Protein AF-A0A1I3VCW1-F1 (afdb_monomer_lite)

Sequence (109 aa):
MVEGSKKTPSLSVYLLLLIAIMIYGVLLWVIPPLYIFSSLPLSYIFFALPVLSILLLFVLIPLTLKAWRELGKEHGWGIIIGSTIIWWLSLIAYTVWAAFFVFLKAIVH

Organism: NCBI:txid46223

pLDDT: mean 71.95, std 9.12, range [40.97, 83.31]

Radius of gyration: 18.59 Å; chains: 1; bounding box: 52×18×56 Å

Foldseek 3Di:
DDDDDPDDPPPVLVVVLVVLLVVLVCCLPVVLVVVVVDPDDLVVLVVVLVVSVVVSCVVLVVSLVSCCVSVNDVVSVVSVVVSVVSNVVSVVSSVVSSVVVVVVVVVVD

Secondary structure (DSSP, 8-state):
-------SSHHHHHHHHHHHHHHHHHHHHHHHHHHHTS---HHHHHHHHHHHHHHHHHHHHHHHHHHHHHH-HHHHHHHHHHHHHHHHHHHHHHHHHHHHHHHHHHHH-

Structure (mmCIF, N/CA/C/O backbone):
data_AF-A0A1I3VCW1-F1
#
_entry.id   AF-A0A1I3VCW1-F1
#
loop_
_atom_site.group_PDB
_atom_site.id
_atom_site.type_symbol
_atom_site.label_atom_id
_atom_site.label_alt_id
_atom_site.label_comp_id
_atom_site.label_asym_id
_atom_site.label_entity_id
_atom_site.label_seq_id
_atom_site.pdbx_PDB_ins_code
_atom_site.Cartn_x
_atom_site.Cartn_y
_atom_site.Cartn_z
_atom_site.occupancy
_atom_site.B_iso_or_equiv
_atom_site.auth_seq_id
_atom_site.auth_comp_id
_atom_site.auth_asym_id
_atom_site.auth_atom_id
_atom_site.pdbx_PDB_model_num
ATOM 1 N N . MET A 1 1 ? -34.693 -6.747 31.662 1.00 41.53 1 MET A N 1
ATOM 2 C CA . MET A 1 1 ? -34.659 -7.938 30.791 1.00 41.53 1 MET A CA 1
ATOM 3 C C . MET A 1 1 ? -34.146 -7.481 29.432 1.00 41.53 1 MET A C 1
ATOM 5 O O . MET A 1 1 ? -34.834 -6.726 28.768 1.00 41.53 1 MET A O 1
ATOM 9 N N . VAL A 1 2 ? -32.886 -7.840 29.163 1.00 42.09 2 VAL A N 1
ATOM 10 C CA . VAL A 1 2 ? -32.059 -7.718 27.942 1.00 42.09 2 VAL A CA 1
ATOM 11 C C . VAL A 1 2 ? -31.988 -6.354 27.230 1.00 42.09 2 VAL A C 1
ATOM 13 O O . VAL A 1 2 ? -32.902 -5.918 26.541 1.00 42.09 2 VAL A O 1
ATOM 16 N N . GLU A 1 3 ? -30.809 -5.737 27.358 1.00 40.97 3 GLU A N 1
ATOM 17 C CA . GLU A 1 3 ? -30.280 -4.605 26.592 1.00 40.97 3 GLU A CA 1
ATOM 18 C C . GLU A 1 3 ? -30.370 -4.844 25.072 1.00 40.97 3 GLU A C 1
ATOM 20 O O . GLU A 1 3 ? -29.486 -5.431 24.450 1.00 40.97 3 GLU A O 1
ATOM 25 N N . GLY A 1 4 ? -31.445 -4.371 24.452 1.00 48.22 4 GLY A N 1
ATOM 26 C CA . GLY A 1 4 ? -31.653 -4.440 23.008 1.00 48.22 4 GLY A CA 1
ATOM 27 C C . GLY A 1 4 ? -31.325 -3.130 22.296 1.00 48.22 4 GLY A C 1
ATOM 28 O O . GLY A 1 4 ? -32.218 -2.573 21.679 1.00 48.22 4 GLY A O 1
ATOM 29 N N . SER A 1 5 ? -30.098 -2.598 22.395 1.00 44.53 5 SER A N 1
ATOM 30 C CA . SER A 1 5 ? -29.628 -1.526 21.484 1.00 44.53 5 SER A CA 1
ATOM 31 C C . SER A 1 5 ? -28.111 -1.273 21.566 1.00 44.53 5 SER A C 1
ATOM 33 O O . SER A 1 5 ? -27.648 -0.179 21.879 1.00 44.53 5 SER A O 1
ATOM 35 N N . LYS A 1 6 ? -27.287 -2.300 21.331 1.00 46.66 6 LYS A N 1
ATOM 36 C CA . LYS A 1 6 ? -25.824 -2.139 21.173 1.00 46.66 6 LYS A CA 1
ATOM 37 C C . LYS A 1 6 ? -25.301 -2.936 19.984 1.00 46.66 6 LYS A C 1
ATOM 39 O O . LYS A 1 6 ? -24.431 -3.785 20.123 1.00 46.66 6 LYS A O 1
ATOM 44 N N . LYS A 1 7 ? -25.832 -2.703 18.790 1.00 53.22 7 LYS A N 1
ATOM 45 C CA . LYS A 1 7 ? -25.208 -3.194 17.557 1.00 53.22 7 LYS A CA 1
ATOM 46 C C . LYS A 1 7 ? -25.470 -2.174 16.469 1.00 53.22 7 LYS A C 1
ATOM 48 O O . LYS A 1 7 ? -26.630 -2.035 16.127 1.00 53.22 7 LYS A O 1
ATOM 53 N N . THR A 1 8 ? -24.400 -1.525 15.986 1.00 53.03 8 THR A N 1
ATOM 54 C CA . THR A 1 8 ? -24.171 -1.008 14.609 1.00 53.03 8 THR A CA 1
ATOM 55 C C . THR A 1 8 ? -23.323 0.282 14.459 1.00 53.03 8 THR A C 1
ATOM 57 O O . THR A 1 8 ? -23.440 0.919 13.418 1.00 53.03 8 THR A O 1
ATOM 60 N N . PRO A 1 9 ? -22.399 0.681 15.362 1.00 52.66 9 PRO A N 1
ATOM 61 C CA . PRO A 1 9 ? -21.314 1.585 14.946 1.00 52.66 9 PRO A CA 1
ATOM 62 C C . PRO A 1 9 ? -20.113 0.834 14.329 1.00 52.66 9 PRO A C 1
ATOM 64 O O . PRO A 1 9 ? -19.406 1.382 13.490 1.00 52.66 9 PRO A O 1
ATOM 67 N N . SER A 1 10 ? -19.926 -0.459 14.630 1.00 59.31 10 SER A N 1
ATOM 68 C CA . SER A 1 10 ? -18.745 -1.223 14.188 1.00 59.31 10 SER A CA 1
ATOM 69 C C . SER A 1 10 ? -18.706 -1.543 12.693 1.00 59.31 10 SER A C 1
ATOM 71 O O . SER A 1 10 ? -17.667 -1.399 12.053 1.00 59.31 10 SER A O 1
ATOM 73 N N . LEU A 1 11 ? -19.831 -1.968 12.114 1.00 67.38 11 LEU A N 1
ATOM 74 C CA . LEU A 1 11 ? -19.847 -2.552 10.770 1.00 67.38 11 LEU A CA 1
ATOM 75 C C . LEU A 1 11 ? -19.490 -1.530 9.683 1.00 67.38 11 LEU A C 1
ATOM 77 O O . LEU A 1 11 ? -18.771 -1.865 8.751 1.00 67.38 11 LEU A O 1
ATOM 81 N N . SER A 1 12 ? -19.919 -0.274 9.849 1.00 72.81 12 SER A N 1
ATOM 82 C CA . SER A 1 12 ? -19.602 0.824 8.927 1.00 72.81 12 SER A CA 1
ATOM 83 C C . SER A 1 12 ? -18.103 1.147 8.902 1.00 72.81 12 SER A C 1
ATOM 85 O O . SER A 1 12 ? -17.525 1.300 7.829 1.00 72.81 12 SER A O 1
ATOM 87 N N . VAL A 1 13 ? -17.449 1.175 10.071 1.00 70.06 13 VAL A N 1
ATOM 88 C CA . VAL A 1 13 ? -16.005 1.436 10.186 1.00 70.06 13 VAL A CA 1
ATOM 89 C C . VAL A 1 13 ? -15.194 0.323 9.521 1.00 70.06 13 VAL A C 1
ATOM 91 O O . VAL A 1 13 ? -14.279 0.617 8.756 1.00 70.06 13 VAL A O 1
ATOM 94 N N . TYR A 1 14 ? -15.565 -0.943 9.738 1.00 71.06 14 TYR A N 1
ATOM 95 C CA . TYR A 1 14 ? -14.914 -2.076 9.073 1.00 71.06 14 TYR A CA 1
ATOM 96 C C . TYR A 1 14 ? -15.137 -2.088 7.559 1.00 71.06 14 TYR A C 1
ATOM 98 O O . TYR A 1 14 ? -14.198 -2.367 6.819 1.00 71.06 14 TYR A O 1
ATOM 106 N N . LEU A 1 15 ? -16.341 -1.749 7.085 1.00 79.31 15 LEU A N 1
ATOM 107 C CA . LEU A 1 15 ? -16.636 -1.656 5.652 1.00 79.31 15 LEU A CA 1
ATOM 108 C C . LEU A 1 15 ? -15.826 -0.547 4.976 1.00 79.31 15 LEU A C 1
ATOM 110 O O . LEU A 1 15 ? -15.257 -0.770 3.912 1.00 79.31 15 LEU A O 1
ATOM 114 N N . LEU A 1 16 ? -15.723 0.623 5.612 1.00 77.88 16 LEU A N 1
ATOM 115 C CA . LEU A 1 16 ? -14.878 1.722 5.141 1.00 77.88 16 LEU A CA 1
ATOM 116 C C . LEU A 1 16 ? -13.404 1.313 5.073 1.00 77.88 16 LEU A C 1
ATOM 118 O O . LEU A 1 16 ? -12.742 1.594 4.076 1.00 77.88 16 LEU A O 1
ATOM 122 N N . LEU A 1 17 ? -12.906 0.618 6.101 1.00 74.50 17 LEU A N 1
ATOM 123 C CA . LEU A 1 17 ? -11.530 0.127 6.134 1.00 74.50 17 LEU A CA 1
ATOM 124 C C . LEU A 1 17 ? -11.280 -0.894 5.012 1.00 74.50 17 LEU A C 1
ATOM 126 O O . LEU A 1 17 ? -10.286 -0.797 4.299 1.00 74.50 17 LEU A O 1
ATOM 130 N N . LEU A 1 18 ? -12.214 -1.829 4.812 1.00 79.25 18 LEU A N 1
ATOM 131 C CA . LEU A 1 18 ? -12.153 -2.837 3.753 1.00 79.25 18 LEU A CA 1
ATOM 132 C C . LEU A 1 18 ? -12.128 -2.188 2.363 1.00 79.25 18 LEU A C 1
ATOM 134 O O . LEU A 1 18 ? -11.273 -2.527 1.549 1.00 79.25 18 LEU A O 1
ATOM 138 N N . ILE A 1 19 ? -13.029 -1.236 2.100 1.00 81.50 19 ILE A N 1
ATOM 139 C CA . ILE A 1 19 ? -13.099 -0.520 0.819 1.00 81.50 19 ILE A CA 1
ATOM 140 C C . ILE A 1 19 ? -11.794 0.241 0.561 1.00 81.50 19 ILE A C 1
ATOM 142 O O . ILE A 1 19 ? -11.246 0.149 -0.537 1.00 81.50 19 ILE A O 1
ATOM 146 N N . ALA A 1 20 ? -11.262 0.944 1.566 1.00 74.25 20 ALA A N 1
ATOM 147 C CA . ALA A 1 20 ? -9.999 1.667 1.440 1.00 74.25 20 ALA A CA 1
ATOM 148 C C . ALA A 1 20 ? -8.832 0.726 1.091 1.00 74.25 20 ALA A C 1
ATOM 150 O O . ALA A 1 20 ? -8.045 1.026 0.194 1.00 74.25 20 ALA A O 1
ATOM 151 N N . ILE A 1 21 ? -8.760 -0.439 1.743 1.00 76.31 21 ILE A N 1
ATOM 152 C CA . ILE A 1 21 ? -7.738 -1.460 1.476 1.00 76.31 21 ILE A CA 1
ATOM 153 C C . ILE A 1 21 ? -7.905 -2.058 0.075 1.00 76.31 21 ILE A C 1
ATOM 155 O O . ILE A 1 21 ? -6.914 -2.218 -0.634 1.00 76.31 21 ILE A O 1
ATOM 159 N N . MET A 1 22 ? -9.134 -2.363 -0.352 1.00 78.88 22 MET A N 1
ATOM 160 C CA . MET A 1 22 ? -9.391 -2.899 -1.692 1.00 78.88 22 MET A CA 1
ATOM 161 C C . MET A 1 22 ? -8.994 -1.909 -2.784 1.00 78.88 22 MET A C 1
ATOM 163 O O . MET A 1 22 ? -8.295 -2.291 -3.719 1.00 78.88 22 MET A O 1
ATOM 167 N N . ILE A 1 23 ? -9.390 -0.640 -2.653 1.00 79.44 23 ILE A N 1
ATOM 168 C CA . ILE A 1 23 ? -9.009 0.419 -3.596 1.00 79.44 23 ILE A CA 1
ATOM 169 C C . ILE A 1 23 ? -7.486 0.531 -3.664 1.00 79.44 23 ILE A C 1
ATOM 171 O O . ILE A 1 23 ? -6.922 0.594 -4.754 1.00 79.44 23 ILE A O 1
ATOM 175 N N . TYR A 1 24 ? -6.814 0.490 -2.513 1.00 73.25 24 TYR A N 1
ATOM 176 C CA . TYR A 1 24 ? -5.361 0.545 -2.456 1.00 73.25 24 TYR A CA 1
ATOM 177 C C . TYR A 1 24 ? -4.691 -0.667 -3.110 1.00 73.25 24 TYR A C 1
ATOM 179 O O . TYR A 1 24 ? -3.753 -0.499 -3.883 1.00 73.25 24 TYR A O 1
ATOM 187 N N . GLY A 1 25 ? -5.199 -1.878 -2.870 1.00 74.06 25 GLY A N 1
ATOM 188 C CA . GLY A 1 25 ? -4.717 -3.093 -3.527 1.00 74.06 25 GLY A CA 1
ATOM 189 C C . GLY A 1 25 ? -4.878 -3.028 -5.047 1.00 74.06 25 GLY A C 1
ATOM 190 O O . GLY A 1 25 ? -3.945 -3.355 -5.776 1.00 74.06 25 GLY A O 1
ATOM 191 N N . VAL A 1 26 ? -6.021 -2.537 -5.534 1.00 74.94 26 VAL A N 1
ATOM 192 C CA . VAL A 1 26 ? -6.261 -2.324 -6.970 1.00 74.94 26 VAL A CA 1
ATOM 193 C C . VAL A 1 26 ? -5.292 -1.288 -7.533 1.00 74.94 26 VAL A C 1
ATOM 195 O O . VAL A 1 26 ? -4.651 -1.556 -8.542 1.00 74.94 26 VAL A O 1
ATOM 198 N N . LEU A 1 27 ? -5.123 -0.140 -6.873 1.00 72.38 27 LEU A N 1
ATOM 199 C CA . LEU A 1 27 ? -4.143 0.878 -7.267 1.00 72.38 27 LEU A CA 1
ATOM 200 C C . LEU A 1 27 ? -2.737 0.271 -7.366 1.00 72.38 27 LEU A C 1
ATOM 202 O O . LEU A 1 27 ? -2.056 0.461 -8.368 1.00 72.38 27 LEU A O 1
ATOM 206 N N . LEU A 1 28 ? -2.330 -0.521 -6.376 1.00 72.94 28 LEU A N 1
ATOM 207 C CA . LEU A 1 28 ? -0.998 -1.110 -6.324 1.00 72.94 28 LEU A CA 1
ATOM 208 C C . LEU A 1 28 ? -0.747 -2.169 -7.406 1.00 72.94 28 LEU A C 1
ATOM 210 O O . LEU A 1 28 ? 0.383 -2.314 -7.855 1.00 72.94 28 LEU A O 1
ATOM 214 N N . TRP A 1 29 ? -1.772 -2.917 -7.817 1.00 71.12 29 TRP A N 1
ATOM 215 C CA . TRP A 1 29 ? -1.627 -4.004 -8.791 1.00 71.12 29 TRP A CA 1
ATOM 216 C C . TRP A 1 29 ? -1.988 -3.613 -10.222 1.00 71.12 29 TRP A C 1
ATOM 218 O O . TRP A 1 29 ? -1.475 -4.227 -11.150 1.00 71.12 29 TRP A O 1
ATOM 228 N N . VAL A 1 30 ? -2.847 -2.611 -10.418 1.00 71.31 30 VAL A N 1
ATOM 229 C CA . VAL A 1 30 ? -3.342 -2.195 -11.740 1.00 71.31 30 VAL A CA 1
ATOM 230 C C . VAL A 1 30 ? -2.556 -1.010 -12.290 1.00 71.31 30 VAL A C 1
ATOM 232 O O . VAL A 1 30 ? -2.304 -0.966 -13.493 1.00 71.31 30 VAL A O 1
ATOM 235 N N . ILE A 1 31 ? -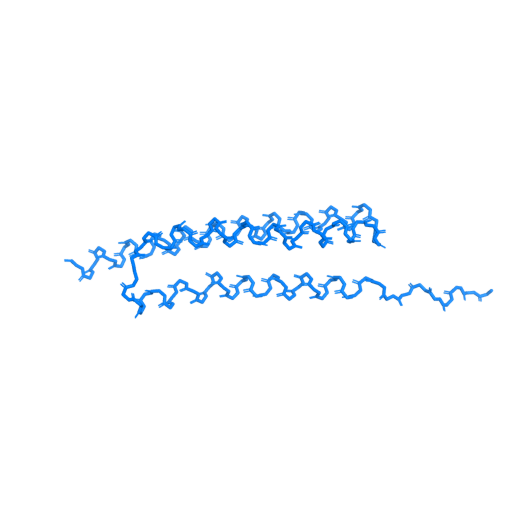2.109 -0.078 -11.438 1.00 71.50 31 ILE A N 1
ATOM 236 C CA . ILE A 1 31 ? -1.300 1.054 -11.904 1.00 71.50 31 ILE A CA 1
ATOM 237 C C . ILE A 1 31 ? 0.008 0.572 -12.549 1.00 71.50 31 ILE A C 1
ATOM 239 O O . ILE A 1 31 ? 0.274 0.993 -13.674 1.00 71.50 31 ILE A O 1
ATOM 243 N N . PRO A 1 32 ? 0.819 -0.309 -11.929 1.00 69.94 32 PRO A N 1
ATOM 244 C CA . PRO A 1 32 ? 2.106 -0.676 -12.512 1.00 69.94 32 PRO A CA 1
ATOM 245 C C . PRO A 1 32 ? 1.995 -1.295 -13.923 1.00 69.94 32 PRO A C 1
ATOM 247 O O . PRO A 1 32 ? 2.704 -0.827 -14.814 1.00 69.94 32 PRO A O 1
ATOM 250 N N . PRO A 1 33 ? 1.093 -2.260 -14.206 1.00 70.06 33 PRO A N 1
ATOM 251 C CA . PRO A 1 33 ? 0.877 -2.752 -15.567 1.00 70.06 33 PRO A CA 1
ATOM 252 C C . PRO A 1 33 ? 0.444 -1.664 -16.550 1.00 70.06 33 PRO A C 1
ATOM 254 O O . PRO A 1 33 ? 0.955 -1.620 -17.665 1.00 70.06 33 PRO A O 1
ATOM 257 N N . LEU A 1 34 ? -0.467 -0.768 -16.151 1.00 69.19 34 LEU A N 1
ATOM 258 C CA . LEU A 1 34 ? -0.891 0.349 -17.003 1.00 69.19 34 LEU A CA 1
ATOM 259 C C . LEU A 1 34 ? 0.283 1.268 -17.357 1.00 69.19 34 LEU A C 1
ATOM 261 O O . LEU A 1 34 ? 0.326 1.802 -18.464 1.00 69.19 34 LEU A O 1
ATOM 265 N N . TYR A 1 35 ? 1.264 1.400 -16.459 1.00 67.25 35 TYR A N 1
ATOM 266 C CA . TYR A 1 35 ? 2.488 2.144 -16.734 1.00 67.25 35 TYR A CA 1
ATOM 267 C C . TYR A 1 35 ? 3.373 1.486 -17.800 1.00 67.25 35 TYR A C 1
ATOM 269 O O . TYR A 1 35 ? 3.992 2.231 -18.553 1.00 67.25 35 TYR A O 1
ATOM 277 N N . ILE A 1 36 ? 3.394 0.149 -17.932 1.00 65.00 36 ILE A N 1
ATOM 278 C CA . ILE A 1 36 ? 4.127 -0.553 -19.016 1.00 65.00 36 ILE A CA 1
ATOM 279 C C . ILE A 1 36 ? 3.640 -0.085 -20.385 1.00 65.00 36 ILE A C 1
ATOM 281 O O . ILE A 1 36 ? 4.430 0.109 -21.303 1.00 65.00 36 ILE A O 1
ATOM 285 N N . PHE A 1 37 ? 2.326 0.089 -20.515 1.00 65.38 37 PHE A N 1
ATOM 286 C CA . PHE A 1 37 ? 1.693 0.520 -21.757 1.00 65.38 37 PHE A CA 1
ATOM 287 C C . PHE A 1 37 ? 1.726 2.042 -21.943 1.00 65.38 37 PHE A C 1
ATOM 289 O O . PHE A 1 37 ? 1.331 2.541 -22.995 1.00 65.38 37 PHE A O 1
ATOM 296 N N . SER A 1 38 ? 2.193 2.787 -20.939 1.00 67.12 38 SER A N 1
ATOM 297 C CA . SER A 1 38 ? 2.298 4.242 -20.975 1.00 67.12 38 SER A CA 1
ATOM 298 C C . SER A 1 38 ? 3.730 4.677 -21.294 1.00 67.12 38 SER A C 1
ATOM 300 O O . SER A 1 38 ? 4.696 4.089 -20.819 1.00 67.12 38 SER A O 1
ATOM 302 N N . SER A 1 39 ? 3.895 5.776 -22.024 1.00 68.50 39 SER A N 1
ATOM 303 C CA . SER A 1 39 ? 5.208 6.380 -22.296 1.00 68.50 39 SER A CA 1
ATOM 304 C C . SER A 1 39 ? 5.758 7.208 -21.121 1.00 68.50 39 SER A C 1
ATOM 306 O O . SER A 1 39 ? 6.589 8.095 -21.322 1.00 68.50 39 SER A O 1
ATOM 308 N N . LEU A 1 40 ? 5.247 7.005 -19.903 1.00 68.12 40 LEU A N 1
ATOM 309 C CA . LEU A 1 40 ? 5.584 7.840 -18.754 1.00 68.12 40 LEU A CA 1
ATOM 310 C C . LEU A 1 40 ? 6.980 7.504 -18.198 1.00 68.12 40 LEU A C 1
ATOM 312 O O . LEU A 1 40 ? 7.374 6.336 -18.158 1.00 68.12 40 LEU A O 1
ATOM 316 N N . PRO A 1 41 ? 7.740 8.506 -17.716 1.00 70.00 41 PRO A N 1
ATOM 317 C CA . PRO A 1 41 ? 9.060 8.271 -17.141 1.00 70.00 41 PRO A CA 1
ATOM 318 C C . PRO A 1 41 ? 9.011 7.383 -15.894 1.00 70.00 41 PRO A C 1
ATOM 320 O O . PRO A 1 41 ? 8.190 7.595 -15.001 1.00 70.00 41 PRO A O 1
ATOM 323 N N . LEU A 1 42 ? 9.972 6.458 -15.779 1.00 68.75 42 LEU A N 1
ATOM 324 C CA . LEU A 1 42 ? 10.112 5.548 -14.631 1.00 68.75 42 LEU A CA 1
ATOM 325 C C . LEU A 1 42 ? 10.184 6.291 -13.281 1.00 68.75 42 LEU A C 1
ATOM 327 O O . LEU A 1 42 ? 9.782 5.752 -12.257 1.00 68.75 42 LEU A O 1
ATOM 331 N N . SER A 1 43 ? 10.668 7.538 -13.266 1.00 70.38 43 SER A N 1
ATOM 332 C CA . SER A 1 43 ? 10.724 8.378 -12.064 1.00 70.38 43 SER A CA 1
ATOM 333 C C . SER A 1 43 ? 9.346 8.633 -11.445 1.00 70.38 43 SER A C 1
ATOM 335 O O . SER A 1 43 ? 9.240 8.694 -10.223 1.00 70.38 43 SER A O 1
ATOM 337 N N . TYR A 1 44 ? 8.277 8.708 -12.245 1.00 70.25 44 TYR A N 1
ATOM 338 C CA . TYR A 1 44 ? 6.917 8.875 -11.725 1.00 70.25 44 TYR A CA 1
ATOM 339 C C . TYR A 1 44 ? 6.449 7.665 -10.917 1.00 70.25 44 TYR A C 1
ATOM 341 O O . TYR A 1 44 ? 5.703 7.841 -9.960 1.00 70.25 44 TYR A O 1
ATOM 349 N N . ILE A 1 45 ? 6.933 6.462 -11.235 1.00 66.56 45 ILE A N 1
ATOM 350 C CA . ILE A 1 45 ? 6.636 5.236 -10.481 1.00 66.56 45 ILE A CA 1
ATOM 351 C C . ILE A 1 45 ? 7.234 5.342 -9.066 1.00 66.56 45 ILE A C 1
ATOM 353 O O . ILE A 1 45 ? 6.555 5.053 -8.080 1.00 66.56 45 ILE A O 1
ATOM 357 N N . PHE A 1 46 ? 8.452 5.887 -8.957 1.00 67.50 46 PHE A N 1
ATOM 358 C CA . PHE A 1 46 ? 9.118 6.144 -7.674 1.00 67.50 46 PHE A CA 1
ATOM 359 C C . PHE A 1 46 ? 8.501 7.287 -6.866 1.00 67.50 46 PHE A C 1
ATOM 361 O O . PHE A 1 46 ? 8.555 7.243 -5.640 1.00 67.50 46 PHE A O 1
ATOM 368 N N . PHE A 1 47 ? 7.889 8.283 -7.515 1.00 70.69 47 PHE A N 1
ATOM 369 C CA . PHE A 1 47 ? 7.183 9.370 -6.826 1.00 70.69 47 PHE A CA 1
ATOM 370 C C . PHE A 1 47 ? 5.741 9.016 -6.443 1.00 70.69 47 PHE A C 1
ATOM 372 O O . PHE A 1 47 ? 5.256 9.476 -5.410 1.00 70.69 47 PHE A O 1
ATOM 379 N N . ALA A 1 48 ? 5.051 8.186 -7.227 1.00 70.12 48 ALA A N 1
ATOM 380 C CA . ALA A 1 48 ? 3.664 7.819 -6.962 1.00 70.12 48 ALA A CA 1
ATOM 381 C C . ALA A 1 48 ? 3.513 7.047 -5.643 1.00 70.12 48 ALA A C 1
ATOM 383 O O . ALA A 1 48 ? 2.553 7.279 -4.914 1.00 70.12 48 ALA A O 1
ATOM 384 N N . LEU A 1 49 ? 4.473 6.184 -5.294 1.00 69.69 49 LEU A N 1
ATOM 385 C CA . LEU A 1 49 ? 4.412 5.360 -4.083 1.00 69.69 49 LEU A CA 1
ATOM 386 C C . LEU A 1 49 ? 4.462 6.150 -2.758 1.00 69.69 49 LEU A C 1
ATOM 388 O O . LEU A 1 49 ? 3.591 5.921 -1.913 1.00 69.69 49 LEU A O 1
ATOM 392 N N . PRO A 1 50 ? 5.424 7.068 -2.521 1.00 70.38 50 PRO A N 1
ATOM 393 C CA . PRO A 1 50 ? 5.424 7.875 -1.304 1.00 70.38 50 PRO A CA 1
ATOM 394 C C . PRO A 1 50 ? 4.176 8.757 -1.224 1.00 70.38 50 PRO A C 1
ATOM 396 O O . PRO A 1 50 ? 3.600 8.889 -0.148 1.00 70.38 50 PRO A O 1
ATOM 399 N N . VAL A 1 51 ? 3.689 9.276 -2.356 1.00 77.75 51 VAL A N 1
ATOM 400 C CA . VAL A 1 51 ? 2.442 10.056 -2.405 1.00 77.75 51 VAL A CA 1
ATOM 401 C C . VAL A 1 51 ? 1.229 9.199 -2.018 1.00 77.75 51 VAL A C 1
ATOM 403 O O . VAL A 1 51 ? 0.441 9.610 -1.167 1.00 77.75 51 VAL A O 1
ATOM 406 N N . LEU A 1 52 ? 1.105 7.985 -2.563 1.00 73.75 52 LEU A N 1
ATOM 407 C CA . LEU A 1 52 ? 0.051 7.027 -2.200 1.00 73.75 52 LEU A CA 1
ATOM 408 C C . LEU A 1 52 ? 0.141 6.595 -0.732 1.00 73.75 52 LEU A C 1
ATOM 410 O O . LEU A 1 52 ? -0.884 6.495 -0.064 1.00 73.75 52 LEU A O 1
ATOM 414 N N . SER A 1 53 ? 1.354 6.394 -0.214 1.00 72.00 53 SER A N 1
ATOM 415 C CA . SER A 1 53 ? 1.582 6.037 1.191 1.00 72.00 53 SER A CA 1
ATOM 416 C C . SER A 1 53 ? 1.150 7.159 2.136 1.00 72.00 53 SER A C 1
ATOM 418 O O . SER A 1 53 ? 0.496 6.900 3.144 1.00 72.00 53 SER A O 1
ATOM 420 N N . ILE A 1 54 ? 1.467 8.413 1.799 1.00 79.25 54 ILE A N 1
ATOM 421 C CA . ILE A 1 54 ? 1.051 9.588 2.575 1.00 79.25 54 ILE A CA 1
ATOM 422 C C . ILE A 1 54 ? -0.473 9.741 2.541 1.00 79.25 54 ILE A C 1
ATOM 424 O O . ILE A 1 54 ? -1.082 9.951 3.588 1.00 79.25 54 ILE A O 1
ATOM 428 N N . LEU A 1 55 ? -1.101 9.583 1.370 1.00 76.38 55 LEU A N 1
ATOM 429 C CA . LEU A 1 55 ? -2.562 9.617 1.235 1.00 76.38 55 LEU A CA 1
ATOM 430 C C . LEU A 1 55 ? -3.238 8.523 2.068 1.00 76.38 55 LEU A C 1
ATOM 432 O O . LEU A 1 55 ? -4.218 8.796 2.761 1.00 76.38 55 LEU A O 1
ATOM 436 N N . LEU A 1 56 ? -2.691 7.305 2.050 1.00 74.62 56 LEU A N 1
ATOM 437 C CA . LEU A 1 56 ? -3.205 6.194 2.842 1.00 74.62 56 LEU A CA 1
ATOM 438 C C . LEU A 1 56 ? -3.123 6.496 4.342 1.00 74.62 56 LEU A C 1
ATOM 440 O O . LEU A 1 56 ? -4.100 6.289 5.058 1.00 74.62 56 LEU A O 1
ATOM 444 N N . LEU A 1 57 ? -1.996 7.034 4.818 1.00 75.56 57 LEU A N 1
ATOM 445 C CA . LEU A 1 57 ? -1.8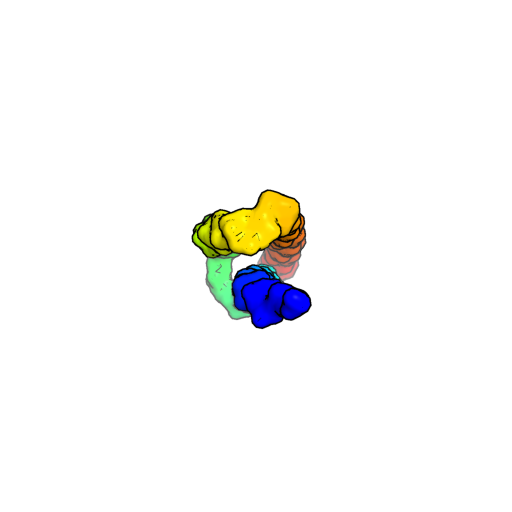47 7.464 6.211 1.00 75.56 57 LEU A CA 1
ATOM 446 C C . LEU A 1 57 ? -2.867 8.549 6.571 1.00 75.56 57 LEU A C 1
ATOM 448 O O . LEU A 1 57 ? -3.491 8.472 7.628 1.00 75.56 57 LEU A O 1
ATOM 452 N N . PHE A 1 58 ? -3.101 9.510 5.676 1.00 80.62 58 PHE A N 1
ATOM 453 C CA . PHE A 1 58 ? -4.074 10.584 5.887 1.00 80.62 58 PHE A CA 1
ATOM 454 C C . PHE A 1 58 ? -5.508 10.067 6.066 1.00 80.62 58 PHE A C 1
ATOM 456 O O . PHE A 1 58 ? -6.277 10.647 6.829 1.00 80.62 58 PHE A O 1
ATOM 463 N N . VAL A 1 59 ? -5.865 8.964 5.400 1.00 76.38 59 VAL A N 1
ATOM 464 C CA . VAL A 1 59 ? -7.176 8.308 5.534 1.00 76.38 59 VAL A CA 1
ATOM 465 C C . VAL A 1 59 ? -7.216 7.365 6.739 1.00 76.38 59 VAL A C 1
ATOM 467 O O . VAL A 1 59 ? -8.198 7.344 7.481 1.00 76.38 59 VAL A O 1
ATOM 470 N N . LEU A 1 60 ? -6.149 6.601 6.975 1.00 74.94 60 LEU A N 1
ATOM 471 C CA . LEU A 1 60 ? -6.093 5.600 8.038 1.00 74.94 60 LEU A CA 1
ATOM 472 C C . LEU A 1 60 ? -6.005 6.213 9.432 1.00 74.94 60 LEU A C 1
ATOM 474 O O . LEU A 1 60 ? -6.633 5.683 10.343 1.00 74.94 60 LEU A O 1
ATOM 478 N N . ILE A 1 61 ? -5.280 7.316 9.629 1.00 80.31 61 ILE A N 1
ATOM 479 C CA . ILE A 1 61 ? -5.152 7.976 10.940 1.00 80.31 61 ILE A CA 1
ATOM 480 C C . ILE A 1 61 ? -6.526 8.349 11.534 1.00 80.31 61 ILE A C 1
ATOM 482 O O . ILE A 1 61 ? -6.824 7.902 12.647 1.00 80.31 61 ILE A O 1
ATOM 486 N N . PRO A 1 62 ? -7.404 9.102 10.838 1.00 80.12 62 PRO A N 1
ATOM 487 C CA . PRO A 1 62 ? -8.716 9.445 11.377 1.00 80.12 62 PRO A CA 1
ATOM 488 C C . PRO A 1 62 ? -9.625 8.219 11.524 1.00 80.12 62 PRO A C 1
ATOM 490 O O . PRO A 1 62 ? -10.378 8.145 12.495 1.00 80.12 62 PRO A O 1
ATOM 493 N N . LEU A 1 63 ? -9.530 7.228 10.626 1.00 74.88 63 LEU A N 1
ATOM 49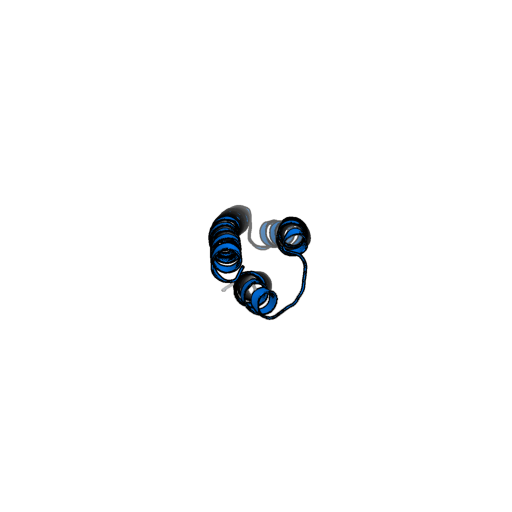4 C CA . LEU A 1 63 ? -10.270 5.965 10.751 1.00 74.88 63 LEU A CA 1
ATOM 495 C C . LEU A 1 63 ? -9.840 5.169 11.983 1.00 74.88 63 LEU A C 1
ATOM 497 O O . LEU A 1 63 ? -10.690 4.655 12.704 1.00 74.88 63 LEU A O 1
ATOM 501 N N . THR A 1 64 ? -8.542 5.127 12.266 1.00 75.12 64 THR A N 1
ATOM 502 C CA . THR A 1 64 ? -7.978 4.445 13.433 1.00 75.12 64 THR A CA 1
ATOM 503 C C . THR A 1 64 ? -8.386 5.158 14.716 1.00 75.12 64 THR A C 1
ATOM 505 O O . THR A 1 64 ? -8.832 4.507 15.654 1.00 75.12 64 THR A O 1
ATOM 508 N N . LEU A 1 65 ? -8.316 6.494 14.753 1.00 80.62 65 LEU A N 1
ATOM 509 C CA . LEU A 1 65 ? -8.782 7.295 15.891 1.00 80.62 65 LEU A CA 1
ATOM 510 C C . LEU A 1 65 ? -10.280 7.100 16.149 1.00 80.62 65 LEU A C 1
ATOM 512 O O . LEU A 1 65 ? -10.692 6.923 17.297 1.00 80.62 65 LEU A O 1
ATOM 516 N N . LYS A 1 66 ? -11.096 7.091 15.089 1.00 78.19 66 LYS A N 1
ATOM 517 C CA . LYS A 1 66 ? -12.535 6.833 15.189 1.00 78.19 66 LYS A CA 1
ATOM 518 C C . LYS A 1 66 ? -12.812 5.412 15.688 1.00 78.19 66 LYS A C 1
ATOM 520 O O . LYS A 1 66 ? -13.570 5.245 16.638 1.00 78.19 66 LYS A O 1
ATOM 525 N N . ALA A 1 67 ? -12.152 4.409 15.112 1.00 71.06 67 ALA A N 1
ATOM 526 C CA . ALA A 1 67 ? -12.285 3.014 15.517 1.00 71.06 67 ALA A CA 1
ATOM 527 C C . ALA A 1 67 ? -11.853 2.793 16.970 1.00 71.06 67 ALA A C 1
ATOM 529 O O . ALA A 1 67 ? -12.540 2.113 17.720 1.00 71.06 67 ALA A O 1
ATOM 530 N N . TRP A 1 68 ? -10.763 3.424 17.403 1.00 77.56 68 TRP A N 1
ATOM 531 C CA . TRP A 1 68 ? -10.292 3.367 18.784 1.00 77.56 68 TRP A CA 1
ATOM 532 C C . TRP A 1 68 ? -11.323 3.949 19.758 1.00 77.56 68 TRP A C 1
ATOM 534 O O . TRP A 1 68 ? -11.545 3.400 20.839 1.00 77.56 68 TRP A O 1
ATOM 544 N N . ARG A 1 69 ? -11.973 5.053 19.369 1.00 79.56 69 ARG A N 1
ATOM 545 C CA . ARG A 1 69 ? -13.000 5.723 20.173 1.00 79.56 69 ARG A CA 1
ATOM 546 C C . ARG A 1 69 ? -14.309 4.929 20.243 1.00 79.56 69 ARG A C 1
ATOM 548 O O . ARG A 1 69 ? -14.955 4.955 21.284 1.00 79.56 69 ARG A O 1
ATOM 555 N N . GLU A 1 70 ? -14.688 4.231 19.173 1.00 78.06 70 GLU A N 1
ATOM 556 C CA . GLU A 1 70 ? -15.961 3.494 19.084 1.00 78.06 70 GLU A CA 1
ATOM 557 C C . GLU A 1 70 ? -15.867 2.009 19.487 1.00 78.06 70 GLU A C 1
ATOM 559 O O . GLU A 1 70 ? -16.837 1.460 20.003 1.00 78.06 70 GLU A O 1
ATOM 564 N N . LEU A 1 71 ? -14.723 1.351 19.271 1.00 71.25 71 LEU A N 1
ATOM 565 C CA . LEU A 1 71 ? -14.537 -0.105 19.427 1.00 71.25 71 LEU A CA 1
ATOM 566 C C . LEU A 1 71 ? -13.580 -0.486 20.565 1.00 71.25 71 LEU A C 1
ATOM 568 O O . LEU A 1 71 ? -13.426 -1.668 20.881 1.00 71.25 71 LEU A O 1
ATOM 572 N N . GLY A 1 72 ? -12.939 0.505 21.186 1.00 77.00 72 GLY A N 1
ATOM 573 C CA . GLY A 1 72 ? -11.971 0.303 22.256 1.00 77.00 72 GLY A CA 1
ATOM 574 C C . GLY A 1 72 ? -10.554 -0.007 21.765 1.00 77.00 72 GLY A C 1
ATOM 575 O O . GLY A 1 72 ? -10.284 -0.186 20.575 1.00 77.00 72 GLY A O 1
ATOM 576 N N . LYS A 1 73 ? -9.622 -0.053 22.725 1.00 74.25 73 LYS A N 1
ATOM 577 C CA . LYS A 1 73 ? -8.170 -0.129 22.479 1.00 74.25 73 LYS A CA 1
ATOM 578 C C . LYS A 1 73 ? -7.758 -1.374 21.689 1.00 74.25 73 LYS A C 1
ATOM 580 O O . LYS A 1 73 ? -6.918 -1.264 20.805 1.00 74.25 73 LYS A O 1
ATOM 585 N N . GLU A 1 74 ? -8.351 -2.531 21.977 1.00 75.38 74 GLU A N 1
ATOM 586 C CA . GLU A 1 74 ? -7.976 -3.808 21.346 1.00 75.38 74 GLU A CA 1
ATOM 587 C C . GLU A 1 74 ? -8.218 -3.804 19.828 1.00 75.38 74 GLU A C 1
ATOM 589 O O . GLU A 1 74 ? -7.346 -4.194 19.052 1.00 75.38 74 GLU A O 1
ATOM 594 N N . HIS A 1 75 ? -9.354 -3.261 19.385 1.00 71.75 75 HIS A N 1
ATOM 595 C CA . HIS A 1 75 ? -9.676 -3.142 17.961 1.00 71.75 75 HIS A CA 1
ATOM 596 C C . HIS A 1 75 ? -8.858 -2.047 17.263 1.00 71.75 75 HIS A C 1
ATOM 598 O O . HIS A 1 75 ? -8.471 -2.216 16.106 1.00 71.75 75 HIS A O 1
ATOM 604 N N . GLY A 1 76 ? -8.549 -0.950 17.966 1.00 72.88 76 GLY A N 1
ATOM 605 C CA . GLY A 1 76 ? -7.654 0.096 17.463 1.00 72.88 76 GLY A CA 1
ATOM 606 C C . GLY A 1 76 ? -6.258 -0.446 17.136 1.00 72.88 76 GLY A C 1
ATOM 607 O O . GLY A 1 76 ? -5.747 -0.204 16.043 1.00 72.88 76 GLY A O 1
ATOM 608 N N . TRP A 1 77 ? -5.678 -1.252 18.033 1.00 76.44 77 TRP A N 1
ATOM 609 C CA . TRP A 1 77 ? -4.396 -1.923 17.791 1.00 76.44 77 TRP A CA 1
ATOM 610 C C . TRP A 1 77 ? -4.453 -2.894 16.610 1.00 76.44 77 TRP A C 1
ATOM 612 O O . TRP A 1 77 ? -3.537 -2.896 15.788 1.00 76.44 77 TRP A O 1
ATOM 622 N N . GLY A 1 78 ? -5.537 -3.665 16.472 1.00 79.06 78 GLY A N 1
ATOM 62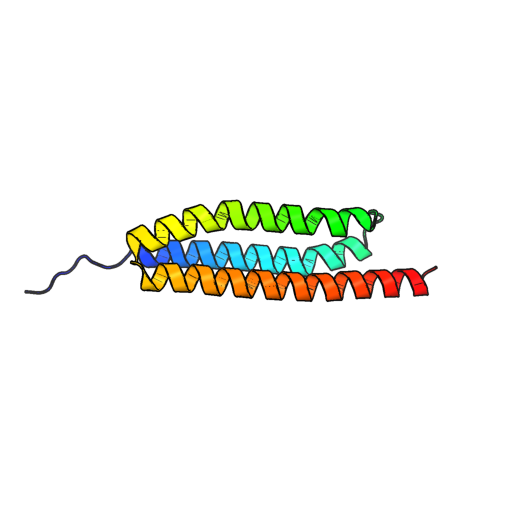3 C CA . GLY A 1 78 ? -5.730 -4.566 15.332 1.00 79.06 78 GLY A CA 1
ATOM 624 C C . GLY A 1 78 ? -5.728 -3.839 13.981 1.00 79.06 78 GLY A C 1
ATOM 625 O O . GLY A 1 78 ? -5.111 -4.310 13.027 1.00 79.06 78 GLY A O 1
ATOM 626 N N . ILE A 1 79 ? -6.349 -2.658 13.909 1.00 75.88 79 ILE A N 1
ATOM 627 C CA . ILE A 1 79 ? -6.367 -1.827 12.695 1.00 75.88 79 ILE A CA 1
ATOM 628 C C . ILE A 1 79 ? -4.978 -1.270 12.379 1.00 75.88 79 ILE A C 1
ATOM 630 O O . ILE A 1 79 ? -4.581 -1.282 11.214 1.00 75.88 79 ILE A O 1
ATOM 634 N N . ILE A 1 80 ? -4.224 -0.828 13.390 1.00 78.25 80 ILE A N 1
ATOM 635 C CA . ILE A 1 80 ? -2.845 -0.350 13.203 1.00 78.25 80 ILE A CA 1
ATOM 636 C C . ILE A 1 80 ? -1.977 -1.480 12.656 1.00 78.25 80 ILE A C 1
ATOM 638 O O . ILE A 1 80 ? -1.360 -1.313 11.609 1.00 78.25 80 ILE A O 1
ATOM 642 N N . ILE A 1 81 ? -1.984 -2.643 13.313 1.00 81.50 81 ILE A N 1
ATOM 643 C CA . ILE A 1 81 ? -1.179 -3.801 12.907 1.00 81.50 81 ILE A CA 1
ATOM 644 C C . ILE A 1 81 ? -1.557 -4.242 11.489 1.00 81.50 81 ILE A C 1
ATOM 646 O O . ILE A 1 81 ? -0.676 -4.400 10.645 1.00 81.50 81 ILE A O 1
ATOM 650 N N . GLY A 1 82 ? -2.855 -4.381 11.196 1.00 79.12 82 GLY A N 1
ATOM 651 C CA . GLY A 1 82 ? -3.335 -4.746 9.863 1.00 79.12 82 GLY A CA 1
ATOM 652 C C . GLY A 1 82 ? -2.901 -3.744 8.791 1.00 79.12 82 GLY A C 1
ATOM 653 O O . GLY A 1 82 ? -2.398 -4.139 7.741 1.00 79.12 82 GLY A O 1
ATOM 654 N N . SER A 1 83 ? -3.004 -2.448 9.084 1.00 74.88 83 SER A N 1
ATOM 655 C CA . SER A 1 83 ? -2.567 -1.382 8.177 1.00 74.88 83 SER A CA 1
ATOM 656 C C . SER A 1 83 ? -1.057 -1.400 7.945 1.00 74.88 83 SER A C 1
ATOM 658 O O . SER A 1 83 ? -0.608 -1.251 6.812 1.00 74.88 83 SER A O 1
ATOM 660 N N . THR A 1 84 ? -0.265 -1.632 8.994 1.00 80.38 84 THR A N 1
ATOM 661 C CA . THR A 1 84 ? 1.193 -1.762 8.896 1.00 80.38 84 THR A CA 1
ATOM 662 C C . THR A 1 84 ? 1.592 -2.972 8.052 1.00 80.38 84 THR A C 1
ATOM 664 O O . THR A 1 84 ? 2.479 -2.851 7.210 1.00 80.38 84 THR A O 1
ATOM 667 N N . ILE A 1 85 ? 0.925 -4.119 8.215 1.00 82.56 85 ILE A N 1
ATOM 668 C CA . ILE A 1 85 ? 1.173 -5.313 7.390 1.00 82.56 85 ILE A CA 1
ATOM 669 C C . ILE A 1 85 ? 0.867 -5.020 5.918 1.00 82.56 85 ILE A C 1
ATOM 671 O O . ILE A 1 85 ? 1.688 -5.313 5.050 1.00 82.56 85 ILE A O 1
ATOM 675 N N . ILE A 1 86 ? -0.284 -4.406 5.629 1.00 76.81 86 ILE A N 1
ATOM 676 C CA . ILE A 1 86 ? -0.677 -4.039 4.261 1.00 76.81 86 ILE A CA 1
ATOM 677 C C . ILE A 1 86 ? 0.329 -3.062 3.653 1.00 76.81 86 ILE A C 1
ATOM 679 O O . ILE A 1 86 ? 0.705 -3.209 2.490 1.00 76.81 86 ILE A O 1
ATOM 683 N N . TRP A 1 87 ? 0.808 -2.099 4.440 1.00 76.00 87 TRP A N 1
ATOM 684 C CA . TRP A 1 87 ? 1.834 -1.158 4.010 1.00 76.00 87 TRP A CA 1
ATOM 685 C C . TRP A 1 87 ? 3.142 -1.869 3.626 1.00 76.00 87 TRP A C 1
ATOM 687 O O . TRP A 1 87 ? 3.660 -1.635 2.534 1.00 76.00 87 TRP A O 1
ATOM 697 N N . TRP A 1 88 ? 3.623 -2.810 4.446 1.00 79.94 88 TRP A N 1
ATOM 698 C CA . TRP A 1 88 ? 4.812 -3.615 4.132 1.00 79.94 88 TRP A CA 1
ATOM 699 C C . TRP A 1 88 ? 4.632 -4.505 2.901 1.00 79.94 88 TRP A C 1
ATOM 701 O O . TRP A 1 88 ? 5.501 -4.522 2.030 1.00 79.94 88 TRP A O 1
ATOM 711 N N . LEU A 1 89 ? 3.501 -5.207 2.784 1.00 79.94 89 LEU A N 1
ATOM 712 C CA . LEU A 1 89 ? 3.186 -6.010 1.596 1.00 79.94 89 LEU A CA 1
ATOM 713 C C . LEU A 1 89 ? 3.171 -5.152 0.330 1.00 79.94 89 LEU A C 1
ATOM 715 O O . LEU A 1 89 ? 3.614 -5.592 -0.730 1.00 79.94 89 LEU A O 1
ATOM 719 N N . SER A 1 90 ? 2.710 -3.910 0.456 1.00 74.00 90 SER A N 1
ATOM 720 C CA . SER A 1 90 ? 2.664 -2.968 -0.655 1.00 74.00 90 SER A CA 1
ATOM 721 C C . SER A 1 90 ? 4.049 -2.488 -1.069 1.00 74.00 90 SER A C 1
ATOM 723 O O . SER A 1 90 ? 4.340 -2.408 -2.261 1.00 74.00 90 SER A O 1
ATOM 725 N N . LEU A 1 91 ? 4.929 -2.233 -0.096 1.00 76.44 91 LEU A N 1
ATOM 726 C CA . LEU A 1 91 ? 6.334 -1.924 -0.349 1.00 76.44 91 LEU A CA 1
ATOM 727 C C . LEU A 1 91 ? 7.018 -3.073 -1.108 1.00 76.44 91 LEU A C 1
ATOM 729 O O . LEU A 1 91 ? 7.696 -2.833 -2.105 1.00 76.44 91 LEU A O 1
ATOM 733 N N . ILE A 1 92 ? 6.788 -4.321 -0.681 1.00 81.50 92 ILE A N 1
ATOM 734 C CA . ILE A 1 92 ? 7.351 -5.516 -1.326 1.00 81.50 92 ILE A CA 1
ATOM 735 C C . ILE A 1 92 ? 6.835 -5.646 -2.763 1.00 81.50 92 ILE A C 1
ATOM 737 O O . ILE A 1 92 ? 7.633 -5.713 -3.698 1.00 81.50 92 ILE A O 1
ATOM 741 N N . ALA A 1 93 ? 5.516 -5.634 -2.965 1.00 77.62 93 ALA A N 1
ATOM 742 C CA . ALA A 1 93 ? 4.928 -5.753 -4.298 1.00 77.62 93 ALA A CA 1
ATOM 743 C C . ALA A 1 93 ? 5.408 -4.635 -5.238 1.00 77.62 93 ALA A C 1
ATOM 745 O O . ALA A 1 93 ? 5.723 -4.896 -6.398 1.00 77.62 93 ALA A O 1
ATOM 746 N N . TYR A 1 94 ? 5.565 -3.412 -4.728 1.00 74.00 94 TYR A N 1
ATOM 747 C CA . TYR A 1 94 ? 6.173 -2.327 -5.486 1.00 74.00 94 TYR A CA 1
ATOM 748 C C . TYR A 1 94 ? 7.623 -2.6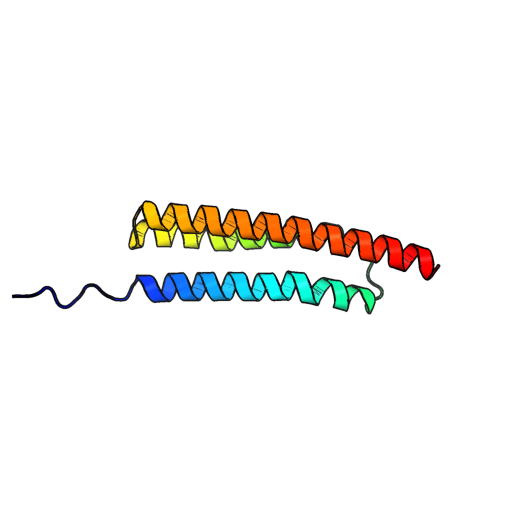19 -5.878 1.00 74.00 94 TYR A C 1
ATOM 750 O O . TYR A 1 94 ? 7.977 -2.448 -7.041 1.00 74.00 94 TYR A O 1
ATOM 758 N N . THR A 1 95 ? 8.470 -3.064 -4.944 1.00 77.19 95 THR A N 1
ATOM 759 C CA . THR A 1 95 ? 9.872 -3.382 -5.267 1.00 77.19 95 THR A CA 1
ATOM 760 C C . THR A 1 95 ? 9.983 -4.471 -6.331 1.00 77.19 95 THR A C 1
ATOM 762 O O . THR A 1 95 ? 10.834 -4.369 -7.212 1.00 77.19 95 THR A O 1
ATOM 765 N N . VAL A 1 96 ? 9.075 -5.453 -6.310 1.00 83.31 96 VAL A N 1
ATOM 766 C CA . VAL A 1 96 ? 8.975 -6.489 -7.346 1.00 83.31 96 VAL A CA 1
ATOM 767 C C . VAL A 1 96 ? 8.606 -5.870 -8.696 1.00 83.31 96 VAL A C 1
ATOM 769 O O . VAL A 1 96 ? 9.290 -6.129 -9.684 1.00 83.31 96 VAL A O 1
ATOM 772 N N . TRP A 1 97 ? 7.587 -5.007 -8.748 1.00 76.69 97 TRP A N 1
ATOM 773 C CA . TRP A 1 97 ? 7.193 -4.312 -9.978 1.00 76.69 97 TRP A CA 1
ATOM 774 C C . TRP A 1 97 ? 8.290 -3.393 -10.521 1.00 76.69 97 TRP A C 1
ATOM 776 O O . TRP A 1 97 ? 8.577 -3.418 -11.714 1.00 76.69 97 TRP A O 1
ATOM 786 N N . ALA A 1 98 ? 8.947 -2.617 -9.660 1.00 74.50 98 ALA A N 1
ATOM 787 C CA . ALA A 1 98 ? 10.046 -1.743 -10.051 1.00 74.50 98 ALA A CA 1
ATOM 788 C C . ALA A 1 98 ? 11.221 -2.545 -10.635 1.00 74.50 98 ALA A C 1
ATOM 790 O O . ALA A 1 98 ? 11.729 -2.191 -11.698 1.00 74.50 98 ALA A O 1
ATOM 791 N N . ALA A 1 99 ? 11.613 -3.650 -9.990 1.00 78.69 99 ALA A N 1
ATOM 792 C CA . ALA A 1 99 ? 12.646 -4.547 -10.506 1.00 78.69 99 ALA A CA 1
ATOM 793 C C . ALA A 1 99 ? 12.237 -5.171 -11.850 1.00 78.69 99 ALA A C 1
ATOM 795 O O . ALA A 1 99 ? 13.038 -5.202 -12.785 1.00 78.69 99 ALA A O 1
ATOM 796 N N . PHE A 1 100 ? 10.977 -5.596 -11.974 1.00 81.94 100 PHE A N 1
ATOM 797 C CA . PHE A 1 100 ? 10.420 -6.115 -13.219 1.00 81.94 100 PHE A CA 1
ATOM 798 C C . PHE A 1 100 ? 10.467 -5.075 -14.348 1.00 81.94 100 PHE A C 1
ATOM 800 O O . PHE A 1 100 ? 10.876 -5.414 -15.455 1.00 81.94 100 PHE A O 1
ATOM 807 N N . PHE A 1 101 ? 10.144 -3.802 -14.086 1.00 74.38 101 PHE A N 1
ATOM 808 C CA . PHE A 1 101 ? 10.239 -2.739 -15.097 1.00 74.38 101 PHE A CA 1
ATOM 809 C C . PHE A 1 101 ? 11.666 -2.415 -15.503 1.00 74.38 101 PHE A C 1
ATOM 811 O O . PHE A 1 101 ? 11.921 -2.193 -16.685 1.00 74.38 101 PHE A O 1
ATOM 818 N N . VAL A 1 102 ? 12.595 -2.389 -14.547 1.00 74.75 102 VAL A N 1
ATOM 819 C CA . VAL A 1 102 ? 14.019 -2.205 -14.852 1.00 74.75 102 VAL A CA 1
ATOM 820 C C . VAL A 1 102 ? 14.507 -3.331 -15.764 1.00 74.75 102 VAL A C 1
ATOM 822 O O . VAL A 1 102 ? 15.157 -3.056 -16.769 1.00 74.75 102 VAL A O 1
ATOM 825 N N . PHE A 1 103 ? 14.131 -4.577 -15.465 1.00 79.88 103 PHE A N 1
ATOM 826 C CA . PHE A 1 103 ? 14.468 -5.739 -16.284 1.00 79.88 103 PHE A CA 1
ATOM 827 C C . PHE A 1 103 ? 13.843 -5.681 -17.687 1.00 79.88 103 PHE A C 1
ATOM 829 O O . PHE A 1 103 ? 14.547 -5.855 -18.676 1.00 79.88 103 PHE A O 1
ATOM 836 N N . LEU A 1 104 ? 12.549 -5.366 -17.795 1.00 75.25 104 LEU A N 1
ATOM 837 C CA . LEU A 1 104 ? 11.857 -5.206 -19.080 1.00 75.25 104 LEU A CA 1
ATOM 838 C C . LEU A 1 104 ? 12.505 -4.124 -19.945 1.00 75.25 104 LEU A C 1
ATOM 840 O O . LEU A 1 104 ? 12.758 -4.345 -21.127 1.00 75.25 104 LEU A O 1
ATOM 844 N N . LYS A 1 105 ? 12.821 -2.970 -19.349 1.00 70.25 105 LYS A N 1
ATOM 845 C CA . LYS A 1 105 ? 13.492 -1.875 -20.052 1.00 70.25 105 LYS A CA 1
ATOM 846 C C . LYS A 1 105 ? 14.879 -2.284 -20.553 1.00 70.25 105 LYS A C 1
ATOM 848 O O . LYS A 1 105 ? 15.267 -1.835 -21.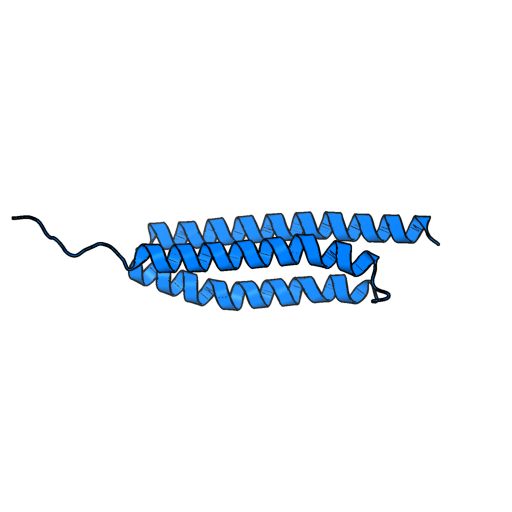620 1.00 70.25 105 LYS A O 1
ATOM 853 N N . ALA A 1 106 ? 15.596 -3.126 -19.810 1.00 71.75 106 ALA A N 1
ATOM 854 C CA . ALA A 1 106 ? 16.912 -3.629 -20.202 1.00 71.75 106 ALA A CA 1
ATOM 855 C C . ALA A 1 106 ? 16.877 -4.686 -21.325 1.00 71.75 106 ALA A C 1
ATOM 857 O O . ALA A 1 106 ? 17.917 -4.960 -21.906 1.00 71.75 106 ALA A O 1
ATOM 858 N N . ILE A 1 107 ? 15.720 -5.300 -21.604 1.00 74.56 107 ILE A N 1
ATOM 859 C CA . ILE A 1 107 ? 15.548 -6.265 -22.708 1.00 74.56 107 ILE A CA 1
ATOM 860 C C . ILE A 1 107 ? 15.035 -5.584 -23.981 1.00 74.56 107 ILE A C 1
ATOM 862 O O . ILE A 1 107 ? 15.359 -6.008 -25.086 1.00 74.56 107 ILE A O 1
ATOM 866 N N . VAL A 1 108 ? 14.172 -4.577 -23.830 1.00 64.50 108 VAL A N 1
ATOM 867 C CA . VAL A 1 108 ? 13.481 -3.919 -24.953 1.00 64.50 108 VAL A CA 1
ATOM 868 C C . VAL A 1 108 ? 14.336 -2.814 -25.606 1.00 64.50 108 VAL A C 1
ATOM 870 O O . VAL A 1 108 ? 14.026 -2.392 -26.719 1.00 64.50 108 VAL A O 1
ATOM 873 N N . HIS A 1 109 ? 15.414 -2.375 -24.951 1.00 49.75 109 HIS A N 1
ATOM 874 C CA . HIS A 1 109 ? 16.435 -1.460 -25.480 1.00 49.75 109 HIS A CA 1
ATOM 875 C C . HIS A 1 109 ? 17.782 -2.161 -25.631 1.00 49.75 109 HIS A C 1
ATOM 877 O O . HIS A 1 109 ? 18.532 -1.742 -26.541 1.00 49.75 109 HIS A O 1
#